Protein AF-B0MWU2-F1 (afdb_monomer)

Mean predicted aligned error: 13.4 Å

Nearest PDB structures (foldseek):
  7tqd-assembly1_B  TM=1.906E-01  e=7.771E-01  Enterobacter cloacae
  7to3-assembly1_A  TM=1.870E-01  e=7.321E-01  Enterobacter cloacae
  4h25-assembly2_E  TM=2.289E-01  e=5.245E+00  Homo sapiens
  8vdu-assembly1_K  TM=1.796E-01  e=4.941E+00  Homo sapiens

Sequence (135 aa):
MYDEYIDYPSIEWDKGLQATSKSECPAPSDQIPYFRIGAAIYRQVAGILQDMLGDRNCLSNVKIDWEDEDGNSYTFTDSSVWVYRKRVRFPEGSMEVVDDLGSGWWEFHSYTPEGDEKINDFQFSKLKEYICLTE

Secondary structure (DSSP, 8-state):
--------------S---------PPP--S----B---HHHHHHHHHHHHHHHTT-SEEEEEEEEEE-TTS-EEEEEEEEEEEEEEEEEETTEEEEEEEEEEESSEEEEEE-TT--EE-B---HHHHTTT-----

Organism: NCBI:txid445970

pLDDT: mean 78.02, std 18.19, range [38.34, 94.75]

Foldseek 3Di:
DDDDDDDDPDDDPDDDDPPDDPPPPPDPPDDQPEAEDDPVNLLVVLVVVCVVQPVHFKDAFDWDWDADPQQKIKIKTAGMKGFDWDWDADPVGIAIFTPDIDGDDMDMWIAHNVRHTGHYDDDPRCSRVNNGTDD

Solvent-accessible surface area (backbone atoms only — not comparable to full-atom values): 8598 Å² total; per-residue (Å²): 142,81,82,89,78,80,84,73,80,82,77,79,90,81,74,77,88,71,82,70,72,81,76,71,71,76,72,95,70,69,79,73,74,64,44,78,71,50,72,67,58,41,40,52,54,22,50,53,50,47,68,74,35,66,92,51,51,64,49,67,67,46,72,49,76,53,70,48,97,85,46,35,35,38,39,41,38,30,57,33,42,38,48,44,71,42,79,48,77,53,100,92,46,72,48,62,28,68,73,46,70,48,67,82,48,71,49,79,47,36,25,42,71,89,65,51,78,40,58,62,68,79,55,76,84,57,35,58,81,45,47,71,62,70,130

Radius of gyration: 25.17 Å; Cα contacts (8 Å, |Δi|>4): 183; chains: 1; bounding box: 55×45×82 Å

Structure (mmCIF, N/CA/C/O backbone):
data_AF-B0MWU2-F1
#
_entry.id   AF-B0MWU2-F1
#
loop_
_atom_site.group_PDB
_atom_site.id
_atom_site.type_symbol
_atom_site.label_atom_id
_atom_site.label_alt_id
_atom_site.label_comp_id
_atom_site.label_asym_id
_atom_site.label_entity_id
_atom_site.label_seq_id
_atom_site.pdbx_PDB_ins_code
_atom_site.Cartn_x
_atom_site.Cartn_y
_atom_site.Cartn_z
_atom_site.occupancy
_atom_site.B_iso_or_equiv
_atom_site.auth_seq_id
_atom_site.auth_comp_id
_atom_site.auth_asym_id
_atom_site.auth_atom_id
_atom_site.pdbx_PDB_model_num
ATOM 1 N N . MET A 1 1 ? -37.008 25.820 -32.720 1.00 43.50 1 MET A N 1
ATOM 2 C CA . MET A 1 1 ? -35.763 25.601 -33.478 1.00 43.50 1 MET A CA 1
ATOM 3 C C . MET A 1 1 ? -35.359 24.183 -33.150 1.00 43.50 1 MET A C 1
ATOM 5 O O . MET A 1 1 ? -34.998 23.945 -32.009 1.00 43.50 1 MET A O 1
ATOM 9 N N . TYR A 1 2 ? -35.664 23.256 -34.055 1.00 41.97 2 TYR A N 1
ATOM 10 C CA . TYR A 1 2 ? -35.548 21.815 -33.836 1.00 41.97 2 TYR A CA 1
ATOM 11 C C . TYR A 1 2 ? -34.313 21.271 -34.551 1.00 41.97 2 TYR A C 1
ATOM 13 O O . TYR A 1 2 ? -33.913 21.811 -35.580 1.00 41.97 2 TYR A O 1
ATOM 21 N N . ASP A 1 3 ? -33.766 20.240 -33.920 1.00 43.53 3 ASP A N 1
ATOM 22 C CA . ASP A 1 3 ? -32.546 19.471 -34.140 1.00 43.53 3 ASP A CA 1
ATOM 23 C C . ASP A 1 3 ? -31.975 19.395 -35.561 1.00 43.53 3 ASP A C 1
ATOM 25 O O . ASP A 1 3 ? -32.633 19.000 -36.524 1.00 43.53 3 ASP A O 1
ATOM 29 N N . GLU A 1 4 ? -30.678 19.685 -35.640 1.00 51.31 4 GLU A N 1
ATOM 30 C CA . GLU A 1 4 ? -29.801 19.389 -36.767 1.00 51.31 4 GLU A CA 1
ATOM 31 C C . GLU A 1 4 ? -29.455 17.888 -36.732 1.00 51.31 4 GLU A C 1
ATOM 33 O O . GLU A 1 4 ? -28.539 17.446 -36.041 1.00 51.31 4 GLU A O 1
ATOM 38 N N . TYR A 1 5 ? -30.250 17.080 -37.438 1.00 49.25 5 TYR A N 1
ATOM 39 C CA . TYR A 1 5 ? -29.944 15.674 -37.706 1.00 49.25 5 TYR A CA 1
ATOM 40 C C . TYR A 1 5 ? -28.754 15.596 -38.671 1.00 49.25 5 TYR A C 1
ATOM 42 O O . TYR A 1 5 ? -28.886 15.905 -39.855 1.00 49.25 5 TYR A O 1
ATOM 50 N N . ILE A 1 6 ? -27.594 15.169 -38.170 1.00 51.19 6 ILE A N 1
ATOM 51 C CA . ILE A 1 6 ? -26.471 14.765 -39.019 1.00 51.19 6 ILE A CA 1
ATOM 52 C C . ILE A 1 6 ? -26.832 13.427 -39.674 1.00 51.19 6 ILE A C 1
ATOM 54 O O . ILE A 1 6 ? -27.020 12.412 -39.002 1.00 51.19 6 ILE A O 1
ATOM 58 N N . ASP A 1 7 ? -26.950 13.462 -40.998 1.00 50.03 7 ASP A N 1
ATOM 59 C CA . ASP A 1 7 ? -27.206 12.327 -41.881 1.00 50.03 7 ASP A CA 1
ATOM 60 C C . ASP A 1 7 ? -25.967 11.415 -41.910 1.00 50.03 7 ASP A C 1
ATOM 62 O O . ASP A 1 7 ? -24.934 11.750 -42.497 1.00 50.03 7 ASP A O 1
ATOM 66 N N . TYR A 1 8 ? -26.024 10.286 -41.202 1.00 52.84 8 TYR A N 1
ATOM 67 C CA . TYR A 1 8 ? -24.961 9.285 -41.254 1.00 52.84 8 TYR A CA 1
ATOM 68 C C . TYR A 1 8 ? -25.097 8.474 -42.551 1.00 52.84 8 TYR A C 1
ATOM 70 O O . TYR A 1 8 ? -26.138 7.845 -42.764 1.00 52.84 8 TYR A O 1
ATOM 78 N N . PRO A 1 9 ? -24.057 8.402 -43.402 1.00 47.34 9 PRO A N 1
ATOM 79 C CA . PRO A 1 9 ? -24.112 7.569 -44.593 1.00 47.34 9 PRO A CA 1
ATOM 80 C C . PRO A 1 9 ? -24.250 6.098 -44.186 1.00 47.34 9 PRO A C 1
ATOM 82 O O . PRO A 1 9 ? -23.430 5.549 -43.449 1.00 47.34 9 PRO A O 1
ATOM 85 N N . SER A 1 10 ? -25.318 5.467 -44.672 1.00 53.91 10 SER A N 1
ATOM 86 C CA . SER A 1 10 ? -25.604 4.049 -44.466 1.00 53.91 10 SER A CA 1
ATOM 87 C C . SER A 1 10 ? -24.492 3.204 -45.091 1.00 53.91 10 SER A C 1
ATOM 89 O O . SER A 1 10 ? -24.333 3.181 -46.309 1.00 53.91 10 SER A O 1
ATOM 91 N N . ILE A 1 11 ? -23.702 2.525 -44.260 1.00 56.00 11 ILE A N 1
ATOM 92 C CA . ILE A 1 11 ? -22.670 1.593 -44.723 1.00 56.00 11 ILE A CA 1
ATOM 93 C C . ILE A 1 11 ? -23.371 0.331 -45.249 1.00 56.00 11 ILE A C 1
ATOM 95 O O . ILE A 1 11 ? -24.048 -0.371 -44.499 1.00 56.00 11 ILE A O 1
ATOM 99 N N . GLU A 1 12 ? -23.222 0.060 -46.547 1.00 49.44 12 GLU A N 1
ATOM 100 C CA . GLU A 1 12 ? -23.625 -1.199 -47.184 1.00 49.44 12 GLU A CA 1
ATOM 101 C C . GLU A 1 12 ? -22.772 -2.354 -46.632 1.00 49.44 12 GLU A C 1
ATOM 103 O O . GLU A 1 12 ? -21.573 -2.435 -46.897 1.00 49.44 12 GLU A O 1
ATOM 108 N N . TRP A 1 13 ? -23.384 -3.269 -45.880 1.00 53.34 13 TRP A N 1
ATOM 109 C CA . TRP A 1 13 ? -22.710 -4.401 -45.224 1.00 53.34 13 TRP A CA 1
ATOM 110 C C . TRP A 1 13 ? -22.407 -5.603 -46.137 1.00 53.34 13 TRP A C 1
ATOM 112 O O . TRP A 1 13 ? -22.146 -6.693 -45.637 1.00 53.34 13 TRP A O 1
ATOM 122 N N . ASP A 1 14 ? -22.404 -5.440 -47.462 1.00 51.31 14 ASP A N 1
ATOM 123 C CA . ASP A 1 14 ? -22.357 -6.583 -48.387 1.00 51.31 14 ASP A CA 1
ATOM 124 C C . ASP A 1 14 ? -21.286 -6.456 -49.478 1.00 51.31 14 ASP A C 1
ATOM 126 O O . ASP A 1 14 ? -21.549 -6.478 -50.681 1.00 51.31 14 ASP A O 1
ATOM 130 N N . LYS A 1 15 ? -20.021 -6.327 -49.058 1.00 51.16 15 LYS A N 1
ATOM 131 C CA . LYS A 1 15 ? -18.871 -6.510 -49.956 1.00 51.16 15 LYS A CA 1
ATOM 132 C C . LYS A 1 15 ? -17.851 -7.466 -49.352 1.00 51.16 15 LYS A C 1
ATOM 134 O O . LYS A 1 15 ? -16.927 -7.064 -48.660 1.00 51.16 15 LYS A O 1
ATOM 139 N N . GLY A 1 16 ? -18.049 -8.745 -49.674 1.00 42.47 16 GLY A N 1
ATOM 140 C CA . GLY A 1 16 ? -17.002 -9.739 -49.906 1.00 42.47 16 GLY A CA 1
ATOM 141 C C . GLY A 1 16 ? -15.925 -9.862 -48.832 1.00 42.47 16 GLY A C 1
ATOM 142 O O . GLY A 1 16 ? -14.836 -9.315 -48.982 1.00 42.47 16 GLY A O 1
ATOM 143 N N . LEU A 1 17 ? -16.183 -10.703 -47.828 1.00 44.59 17 LEU A N 1
ATOM 144 C CA . LEU A 1 17 ? -15.136 -11.359 -47.043 1.00 44.59 17 LEU A CA 1
ATOM 145 C C . LEU A 1 17 ? -14.256 -12.192 -47.990 1.00 44.59 17 LEU A C 1
ATOM 147 O O . LEU A 1 17 ? -14.493 -13.379 -48.211 1.00 44.59 17 LEU A O 1
ATOM 151 N N . GLN A 1 18 ? -13.230 -11.574 -48.576 1.00 48.47 18 GLN A N 1
ATOM 152 C CA . GLN A 1 18 ? -12.070 -12.340 -49.000 1.00 48.47 18 GLN A CA 1
ATOM 153 C C . GLN A 1 18 ? -11.406 -12.839 -47.726 1.00 48.47 18 GLN A C 1
ATOM 155 O O . GLN A 1 18 ? -11.014 -12.045 -46.873 1.00 48.47 18 GLN A O 1
ATOM 160 N N . ALA A 1 19 ? -11.353 -14.163 -47.587 1.00 46.28 19 ALA A N 1
ATOM 161 C CA . ALA A 1 19 ? -10.650 -14.845 -46.518 1.00 46.28 19 ALA A CA 1
ATOM 162 C C . ALA A 1 19 ? -9.167 -14.460 -46.579 1.00 46.28 19 ALA A C 1
ATOM 164 O O . ALA A 1 19 ? -8.364 -15.105 -47.253 1.00 46.28 19 ALA A O 1
ATOM 165 N N . THR A 1 20 ? -8.811 -13.377 -45.895 1.00 42.88 20 THR A N 1
ATOM 166 C CA . THR A 1 20 ? -7.432 -13.100 -45.544 1.00 42.88 20 THR A CA 1
ATOM 167 C C . THR A 1 20 ? -7.019 -14.198 -44.575 1.00 42.88 20 THR A C 1
ATOM 169 O O . THR A 1 20 ? -7.727 -14.529 -43.622 1.00 42.88 20 THR A O 1
ATOM 172 N N . SER A 1 21 ? -5.927 -14.860 -44.945 1.00 46.38 21 SER A N 1
ATOM 173 C CA . SER A 1 21 ? -5.261 -15.941 -44.227 1.00 46.38 21 SER A CA 1
ATOM 174 C C . SER A 1 21 ? -5.455 -15.839 -42.720 1.00 46.38 21 SER A C 1
ATOM 176 O O . SER A 1 21 ? -5.149 -14.790 -42.154 1.00 46.38 21 SER A O 1
ATOM 178 N N . LYS A 1 22 ? -5.926 -16.936 -42.100 1.00 48.41 22 LYS A N 1
ATOM 179 C CA . LYS A 1 22 ? -5.865 -17.182 -40.651 1.00 48.41 22 LYS A CA 1
ATOM 180 C C . LYS A 1 22 ? -4.635 -16.473 -40.086 1.00 48.41 22 LYS A C 1
ATOM 182 O O . LYS A 1 22 ? -3.520 -16.933 -40.311 1.00 48.41 22 LYS A O 1
ATOM 187 N N . SER A 1 23 ? -4.834 -15.361 -39.382 1.00 49.56 23 SER A N 1
ATOM 188 C CA . SER A 1 23 ? -3.816 -14.887 -38.464 1.00 49.56 23 SER A CA 1
ATOM 189 C C . SER A 1 23 ? -3.744 -15.970 -37.402 1.00 49.56 23 SER A C 1
ATOM 191 O O . SER A 1 23 ? -4.654 -16.099 -36.579 1.00 49.56 23 SER A O 1
ATOM 193 N N . GLU A 1 24 ? -2.736 -16.829 -37.497 1.00 45.25 24 GLU A N 1
ATOM 194 C CA . GLU A 1 24 ? -2.321 -17.648 -36.373 1.00 45.25 24 GLU A CA 1
ATOM 195 C C . GLU A 1 24 ? -2.213 -16.700 -35.180 1.00 45.25 24 GLU A C 1
ATOM 197 O O . GLU A 1 24 ? -1.405 -15.770 -35.183 1.00 45.25 24 GLU A O 1
ATOM 202 N N . CYS A 1 25 ? -3.102 -16.875 -34.196 1.00 40.47 25 CYS A N 1
ATOM 203 C CA . CYS A 1 25 ? -2.842 -16.355 -32.867 1.00 40.47 25 CYS A CA 1
ATOM 204 C C . CYS A 1 25 ? -1.416 -16.805 -32.544 1.00 40.47 25 CYS A C 1
ATOM 206 O O . CYS A 1 25 ? -1.155 -18.008 -32.685 1.00 40.47 25 CYS A O 1
ATOM 208 N N . PRO A 1 26 ? -0.492 -15.897 -32.185 1.00 51.28 26 PRO A N 1
ATOM 209 C CA . PRO A 1 26 ? 0.810 -16.348 -31.738 1.00 51.28 26 PRO A CA 1
ATOM 210 C C . PRO A 1 26 ? 0.555 -17.387 -30.645 1.00 51.28 26 PRO A C 1
ATOM 212 O O . PRO A 1 26 ? 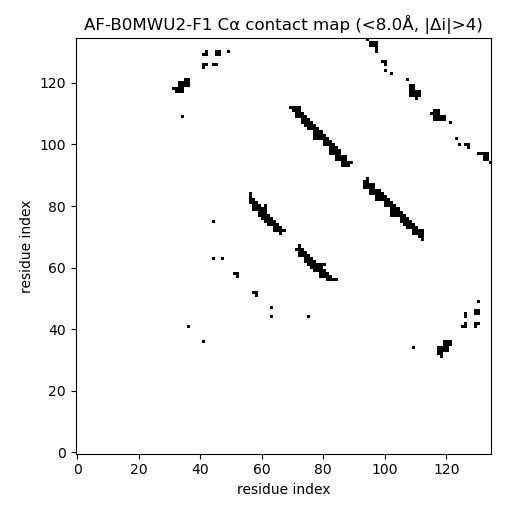-0.297 -17.185 -29.772 1.00 51.28 26 PRO A O 1
ATOM 215 N N . ALA A 1 27 ? 1.206 -18.546 -30.765 1.00 50.09 27 ALA A N 1
ATOM 216 C CA . ALA A 1 27 ? 1.202 -19.547 -29.709 1.00 50.09 27 ALA A CA 1
ATOM 217 C C . ALA A 1 27 ? 1.485 -18.839 -28.369 1.00 50.09 27 ALA A C 1
ATOM 219 O O . ALA A 1 27 ? 2.195 -17.832 -28.386 1.00 50.09 27 ALA A O 1
ATOM 220 N N . PRO A 1 28 ? 0.961 -19.314 -27.223 1.00 48.16 28 PRO A N 1
ATOM 221 C CA . PRO A 1 28 ? 1.309 -18.754 -25.921 1.00 48.16 28 PRO A CA 1
ATOM 222 C C . PRO A 1 28 ? 2.778 -19.087 -25.619 1.00 48.16 28 PRO A C 1
ATOM 224 O O . PRO A 1 28 ? 3.072 -19.971 -24.818 1.00 48.16 28 PRO A O 1
ATOM 227 N N . SER A 1 29 ? 3.707 -18.451 -26.329 1.00 51.94 29 SER A N 1
ATOM 228 C CA . SER A 1 29 ? 5.103 -18.420 -25.960 1.00 51.94 29 SER A CA 1
ATOM 229 C C . SER A 1 29 ? 5.254 -17.292 -24.959 1.00 51.94 29 SER A C 1
ATOM 231 O O . SER A 1 29 ? 4.823 -16.161 -25.175 1.00 51.94 29 SER A O 1
ATOM 233 N N . ASP A 1 30 ? 5.856 -17.693 -23.852 1.00 48.75 30 ASP A N 1
ATOM 234 C CA . ASP A 1 30 ? 6.493 -16.845 -22.871 1.00 48.75 30 ASP A CA 1
ATOM 235 C C . ASP A 1 30 ? 5.523 -16.129 -21.937 1.00 48.75 30 ASP A C 1
ATOM 237 O O . ASP A 1 30 ? 4.889 -15.123 -22.241 1.00 48.75 30 ASP A O 1
ATOM 241 N N . GLN A 1 31 ? 5.426 -16.728 -20.746 1.00 50.69 31 GLN A N 1
ATOM 242 C CA . GLN A 1 31 ? 5.035 -16.082 -19.501 1.00 50.69 31 GLN A CA 1
ATOM 243 C C . GLN A 1 31 ? 5.336 -14.584 -19.592 1.00 50.69 31 GLN A C 1
ATOM 245 O O . GLN A 1 31 ? 6.503 -14.200 -19.667 1.00 50.69 31 GLN A O 1
ATOM 250 N N . ILE A 1 32 ? 4.296 -13.743 -19.594 1.00 53.72 32 ILE A N 1
ATOM 251 C CA . ILE A 1 32 ? 4.480 -12.313 -19.339 1.00 53.72 32 ILE A CA 1
ATOM 252 C C . ILE A 1 32 ? 5.368 -12.250 -18.090 1.00 53.72 32 ILE A C 1
ATOM 254 O O . ILE A 1 32 ? 4.993 -12.891 -17.102 1.00 53.72 32 ILE A O 1
ATOM 258 N N . PRO A 1 33 ? 6.548 -11.598 -18.126 1.00 58.56 33 PRO A N 1
ATOM 259 C CA . PRO A 1 33 ? 7.432 -11.543 -16.973 1.00 58.56 33 PRO A CA 1
ATOM 260 C C . PRO A 1 33 ? 6.679 -10.824 -15.860 1.00 58.56 33 PRO A C 1
ATOM 262 O O . PRO A 1 33 ? 6.542 -9.603 -15.860 1.00 58.56 33 PRO A O 1
ATOM 265 N N . TYR A 1 34 ? 6.099 -11.629 -14.980 1.00 73.00 34 TYR A N 1
ATOM 266 C CA . TYR A 1 34 ? 5.185 -11.210 -13.942 1.00 73.00 34 TYR A CA 1
ATOM 267 C C . TYR A 1 34 ? 5.986 -11.073 -12.666 1.00 73.00 34 TYR A C 1
ATOM 269 O O . TYR A 1 34 ? 6.535 -12.054 -12.155 1.00 73.00 34 TYR A O 1
ATOM 277 N N . PHE A 1 35 ? 6.094 -9.847 -12.178 1.00 83.12 35 PHE A N 1
ATOM 278 C CA . PHE A 1 35 ? 6.848 -9.568 -10.978 1.00 83.12 35 PHE A CA 1
ATOM 279 C C . PHE A 1 35 ? 6.018 -9.965 -9.758 1.00 83.12 35 PHE A C 1
ATOM 281 O O . PHE A 1 35 ? 4.967 -9.387 -9.476 1.00 83.12 35 PHE A O 1
ATOM 288 N N . ARG A 1 36 ? 6.479 -10.980 -9.028 1.00 86.81 36 ARG A N 1
ATOM 289 C CA . ARG A 1 36 ? 5.797 -11.425 -7.816 1.00 86.81 36 ARG A CA 1
ATOM 290 C C . ARG A 1 36 ? 6.231 -10.573 -6.630 1.00 86.81 36 ARG A C 1
ATOM 292 O O . ARG A 1 36 ? 7.372 -10.649 -6.182 1.00 86.81 36 ARG A O 1
ATOM 299 N N . ILE A 1 37 ? 5.292 -9.827 -6.078 1.00 89.25 37 ILE A N 1
ATOM 300 C CA . ILE A 1 37 ? 5.435 -9.026 -4.875 1.00 89.25 37 ILE A CA 1
ATOM 301 C C . ILE A 1 37 ? 5.485 -9.948 -3.658 1.00 89.25 37 ILE A C 1
ATOM 303 O O . ILE A 1 37 ? 4.508 -10.580 -3.244 1.00 89.25 37 ILE A O 1
ATOM 307 N N . GLY A 1 38 ? 6.673 -10.023 -3.065 1.00 88.31 38 GLY A N 1
ATOM 308 C CA . GLY A 1 38 ? 6.905 -10.731 -1.815 1.00 88.31 38 GLY A CA 1
ATOM 309 C C . GLY A 1 38 ? 6.434 -9.950 -0.586 1.00 88.31 38 GLY A C 1
ATOM 310 O O . GLY A 1 38 ? 6.191 -8.746 -0.622 1.00 88.31 38 GLY A O 1
ATOM 311 N N . ALA A 1 39 ? 6.387 -10.637 0.558 1.00 90.00 39 ALA A N 1
ATOM 312 C CA . ALA A 1 39 ? 6.017 -10.045 1.846 1.00 90.00 39 ALA A CA 1
ATOM 313 C C . ALA A 1 39 ? 6.910 -8.862 2.272 1.00 90.00 39 ALA A C 1
ATOM 315 O O . ALA A 1 39 ? 6.465 -8.018 3.041 1.00 90.00 39 ALA A O 1
ATOM 316 N N . ALA A 1 40 ? 8.161 -8.799 1.803 1.00 89.62 40 ALA A N 1
ATOM 317 C CA . ALA A 1 40 ? 9.080 -7.703 2.112 1.00 89.62 40 ALA A CA 1
ATOM 318 C C . ALA A 1 40 ? 8.542 -6.351 1.619 1.00 89.62 40 ALA A C 1
ATOM 320 O O . ALA A 1 40 ? 8.486 -5.397 2.389 1.00 89.62 40 ALA A O 1
ATOM 321 N N . ILE A 1 41 ? 8.037 -6.311 0.384 1.00 90.31 41 ILE A N 1
ATOM 322 C CA . ILE A 1 41 ? 7.453 -5.107 -0.213 1.00 90.31 41 ILE A CA 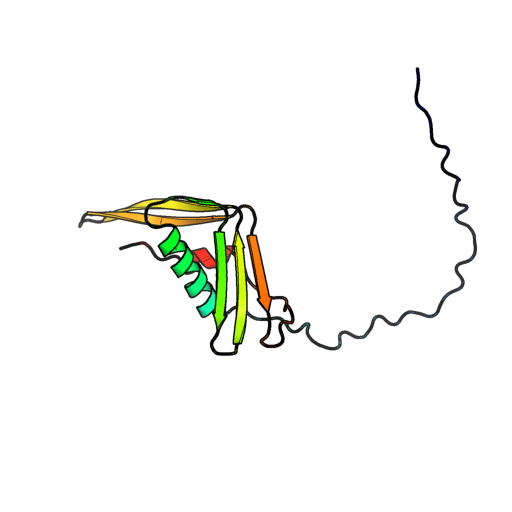1
ATOM 323 C C . ILE A 1 41 ? 6.199 -4.676 0.551 1.00 90.31 41 ILE A C 1
ATOM 325 O O . ILE A 1 41 ? 6.058 -3.507 0.901 1.00 90.31 41 ILE A O 1
ATOM 329 N N . TYR A 1 42 ? 5.310 -5.618 0.876 1.00 92.00 42 TYR A N 1
ATOM 330 C CA . TYR A 1 42 ? 4.117 -5.292 1.656 1.00 92.00 42 TYR A CA 1
ATOM 331 C C . TYR A 1 42 ? 4.455 -4.727 3.038 1.00 92.00 42 TYR A C 1
ATOM 333 O O . TYR A 1 42 ? 3.804 -3.781 3.471 1.00 92.00 42 TYR A O 1
ATOM 341 N N . ARG A 1 43 ? 5.479 -5.262 3.717 1.00 91.69 43 ARG A N 1
ATOM 342 C CA . ARG A 1 43 ? 5.954 -4.716 4.999 1.00 91.69 43 ARG A CA 1
ATOM 343 C C . ARG A 1 43 ? 6.517 -3.310 4.851 1.00 91.69 43 ARG A C 1
ATOM 345 O O . ARG A 1 43 ? 6.244 -2.480 5.707 1.00 91.69 43 ARG A O 1
ATOM 352 N N . GLN A 1 44 ? 7.257 -3.043 3.777 1.00 91.19 44 GLN A N 1
ATOM 353 C CA . GLN A 1 44 ? 7.811 -1.718 3.515 1.00 91.19 44 GLN A CA 1
ATOM 354 C C . GLN A 1 44 ? 6.697 -0.684 3.325 1.00 91.19 44 GLN A C 1
ATOM 356 O O . GLN A 1 44 ? 6.675 0.337 4.008 1.00 91.19 44 GLN A O 1
ATOM 361 N N . VAL A 1 45 ? 5.727 -0.981 2.454 1.00 91.56 45 VAL A N 1
ATOM 362 C CA . VAL A 1 45 ? 4.572 -0.104 2.218 1.00 91.56 45 VAL A CA 1
ATOM 363 C C . VAL A 1 45 ? 3.752 0.066 3.497 1.00 91.56 45 VAL A C 1
ATOM 365 O O . VAL A 1 45 ? 3.398 1.187 3.849 1.00 91.56 45 VAL A O 1
ATOM 368 N N . ALA A 1 46 ? 3.483 -1.020 4.227 1.00 91.12 46 ALA A N 1
ATOM 369 C CA . ALA A 1 46 ? 2.732 -0.971 5.478 1.00 91.12 46 ALA A CA 1
ATOM 370 C C . ALA A 1 46 ? 3.434 -0.128 6.553 1.00 91.12 46 ALA A C 1
ATOM 372 O O . ALA A 1 46 ? 2.773 0.687 7.187 1.00 91.12 46 ALA A O 1
ATOM 373 N N . GLY A 1 47 ? 4.750 -0.275 6.725 1.00 90.06 47 GLY A N 1
ATOM 374 C CA . GLY A 1 47 ? 5.527 0.513 7.685 1.00 90.06 47 GLY A CA 1
ATOM 375 C C . GLY A 1 47 ? 5.511 2.002 7.350 1.00 90.06 47 GLY A C 1
ATOM 376 O O . GLY A 1 47 ? 5.200 2.825 8.203 1.00 90.06 47 GLY A O 1
ATOM 377 N N . ILE A 1 48 ? 5.722 2.356 6.079 1.00 91.25 48 ILE A N 1
ATOM 378 C CA . ILE A 1 48 ? 5.665 3.758 5.643 1.00 91.25 48 ILE A CA 1
ATOM 379 C C . ILE A 1 48 ? 4.256 4.333 5.837 1.00 91.25 48 ILE A C 1
ATOM 381 O O . ILE A 1 48 ? 4.105 5.455 6.320 1.00 91.25 48 ILE A O 1
ATOM 385 N N . LEU A 1 49 ? 3.212 3.569 5.501 1.00 89.81 49 LEU A N 1
ATOM 386 C CA . LEU A 1 49 ? 1.831 3.987 5.737 1.00 89.81 49 LEU A CA 1
ATOM 387 C C . LEU A 1 49 ? 1.554 4.201 7.225 1.00 89.81 49 LEU A C 1
ATOM 389 O O . LEU A 1 49 ? 0.911 5.187 7.574 1.00 89.81 49 LEU A O 1
ATOM 393 N N . GLN A 1 50 ? 2.038 3.320 8.099 1.00 88.25 50 GLN A N 1
ATOM 394 C CA . GLN A 1 50 ? 1.900 3.467 9.547 1.00 88.25 50 GLN A CA 1
ATOM 395 C C . GLN A 1 50 ? 2.587 4.719 10.073 1.00 88.25 50 GLN A C 1
ATOM 397 O O . GLN A 1 50 ? 1.965 5.475 10.818 1.00 88.25 50 GLN A O 1
ATOM 402 N N . ASP A 1 51 ? 3.822 4.966 9.646 1.00 89.00 51 ASP A N 1
ATOM 403 C CA . ASP A 1 51 ? 4.587 6.144 10.049 1.00 89.00 51 ASP A CA 1
ATOM 404 C C . ASP A 1 51 ? 3.897 7.434 9.590 1.00 89.00 51 ASP A C 1
ATOM 406 O O . ASP A 1 51 ? 3.805 8.407 10.341 1.00 89.00 51 ASP A O 1
ATOM 410 N N . MET A 1 52 ? 3.351 7.441 8.369 1.00 89.88 52 MET A N 1
ATOM 411 C CA . MET A 1 52 ? 2.570 8.566 7.852 1.00 89.88 52 MET A CA 1
ATOM 412 C C . MET A 1 52 ? 1.235 8.740 8.590 1.00 89.88 52 MET A C 1
ATOM 414 O O . MET A 1 52 ? 0.799 9.874 8.816 1.00 89.88 52 MET A O 1
ATOM 418 N N . LEU A 1 53 ? 0.569 7.636 8.941 1.00 88.38 53 LEU A N 1
ATOM 419 C CA . LEU A 1 53 ? -0.707 7.637 9.650 1.00 88.38 53 LEU A CA 1
ATOM 420 C C . LEU A 1 53 ? -0.546 8.158 11.079 1.00 88.38 53 LEU A C 1
ATOM 422 O O . LEU A 1 53 ? -1.312 9.033 11.480 1.00 88.38 53 LEU A O 1
ATOM 426 N N . GLY A 1 54 ? 0.414 7.644 11.850 1.00 85.06 54 GLY A N 1
ATOM 427 C CA . GLY A 1 54 ? 0.519 7.912 13.287 1.00 85.06 54 GLY A CA 1
ATOM 428 C C . GLY A 1 54 ? -0.828 7.689 13.987 1.00 85.06 54 GLY A C 1
ATOM 429 O O . GLY A 1 54 ? -1.416 6.612 13.880 1.00 85.06 54 GLY A O 1
ATOM 430 N N . ASP A 1 55 ? -1.364 8.741 14.614 1.00 82.19 55 ASP A N 1
ATOM 431 C CA . ASP A 1 55 ? -2.680 8.742 15.283 1.00 82.19 55 ASP A CA 1
ATOM 432 C C . ASP A 1 55 ? -3.857 9.120 14.362 1.00 82.19 55 ASP A C 1
ATOM 434 O O . ASP A 1 55 ? -5.011 9.203 14.788 1.00 82.19 55 ASP A O 1
ATOM 438 N N . ARG A 1 56 ? -3.596 9.399 13.082 1.00 87.19 56 ARG A N 1
ATOM 439 C CA . ARG A 1 56 ? -4.630 9.78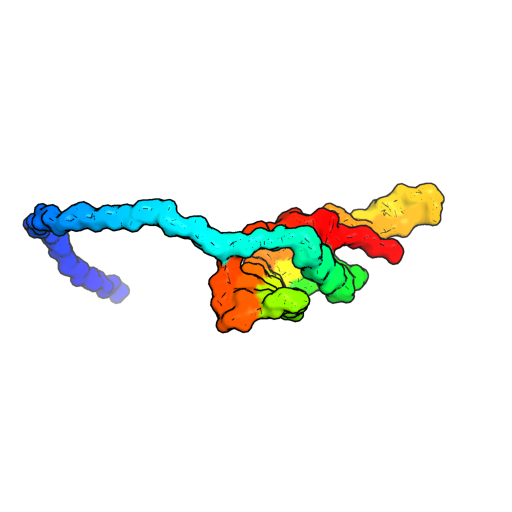2 12.115 1.00 87.19 56 ARG A CA 1
ATOM 440 C C . ARG A 1 56 ? -5.409 8.556 11.651 1.00 87.19 56 ARG A C 1
ATOM 442 O O . ARG A 1 56 ? -4.940 7.417 11.698 1.00 87.19 56 ARG A O 1
ATOM 449 N N . ASN A 1 57 ? -6.608 8.826 11.144 1.00 87.06 57 ASN A N 1
ATOM 450 C CA . ASN A 1 57 ? -7.491 7.811 10.568 1.00 87.06 57 ASN A CA 1
ATOM 451 C C . ASN A 1 57 ? -7.554 7.874 9.038 1.00 87.06 57 ASN A C 1
ATOM 453 O O . ASN A 1 57 ? -8.173 7.011 8.423 1.00 87.06 57 ASN A O 1
ATOM 457 N N . CYS A 1 58 ? -6.944 8.882 8.413 1.00 88.69 58 CYS A N 1
ATOM 458 C CA . CYS A 1 58 ? -6.885 8.983 6.963 1.00 88.69 58 CYS A CA 1
ATOM 459 C C . CYS A 1 58 ? -5.642 9.727 6.471 1.00 88.69 58 CYS A C 1
ATOM 461 O O . CYS A 1 58 ? -5.103 10.607 7.149 1.00 88.69 58 CYS A O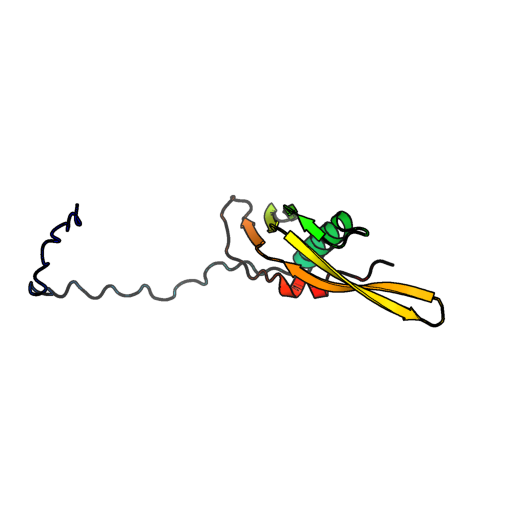 1
ATOM 463 N N . LEU A 1 59 ? -5.229 9.369 5.260 1.00 88.94 59 LEU A N 1
ATOM 464 C CA . LEU A 1 59 ? -4.219 10.038 4.457 1.00 88.94 59 LEU A CA 1
ATOM 465 C C . LEU A 1 59 ? -4.809 10.342 3.083 1.00 88.94 59 LEU A C 1
ATOM 467 O O . LEU A 1 59 ? -5.648 9.600 2.578 1.00 88.94 59 LEU A O 1
ATO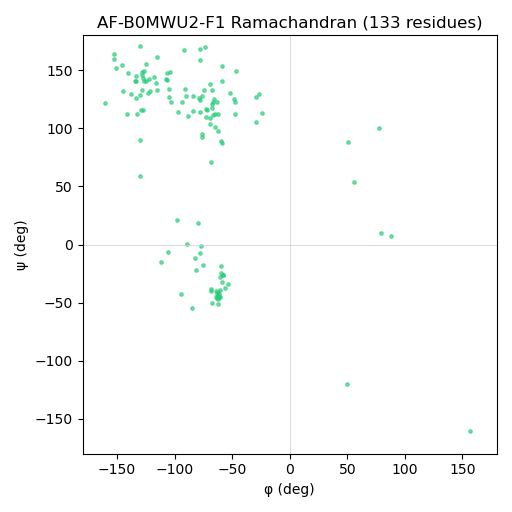M 471 N N . SER A 1 60 ? -4.350 11.426 2.474 1.00 90.62 60 SER A N 1
ATOM 472 C CA . SER A 1 60 ? -4.733 11.830 1.121 1.00 90.62 60 SER A CA 1
ATOM 473 C C . SER A 1 60 ? -3.481 12.066 0.293 1.00 90.62 60 SER A C 1
ATOM 475 O O . SER A 1 60 ? -2.535 12.657 0.817 1.00 90.62 60 SER A O 1
ATOM 477 N N . ASN A 1 61 ? -3.514 11.702 -0.989 1.00 89.88 61 ASN A N 1
ATOM 478 C CA . ASN A 1 61 ? -2.403 11.864 -1.933 1.00 89.88 61 ASN A CA 1
ATOM 479 C C . ASN A 1 61 ? -1.114 11.198 -1.433 1.00 89.88 61 ASN A C 1
ATOM 481 O O . ASN A 1 61 ? -0.066 11.835 -1.317 1.00 89.88 61 ASN A O 1
ATOM 485 N N . VAL A 1 62 ? -1.211 9.916 -1.092 1.00 91.50 62 VAL A N 1
ATOM 486 C CA . VAL A 1 62 ? -0.056 9.122 -0.689 1.00 91.50 62 VAL A CA 1
ATOM 487 C C . VAL A 1 62 ? 0.736 8.773 -1.938 1.00 91.50 62 VAL A C 1
ATOM 489 O O . VAL A 1 62 ? 0.194 8.234 -2.901 1.00 91.50 62 VAL A O 1
ATOM 492 N N . LYS A 1 63 ? 2.032 9.063 -1.907 1.00 94.12 63 LYS A N 1
ATOM 493 C CA . LYS A 1 63 ? 2.983 8.579 -2.897 1.00 94.12 63 LYS A CA 1
ATOM 494 C C . LYS A 1 63 ? 4.207 8.057 -2.169 1.00 94.12 63 LYS A C 1
ATOM 496 O O . LYS A 1 63 ? 4.782 8.765 -1.343 1.00 94.12 63 LYS A O 1
ATOM 501 N N . ILE A 1 64 ? 4.566 6.816 -2.456 1.00 92.75 64 ILE A N 1
ATOM 502 C CA . ILE A 1 64 ? 5.700 6.127 -1.859 1.00 92.75 64 ILE A CA 1
ATOM 503 C C . ILE A 1 64 ? 6.546 5.599 -3.008 1.00 92.75 64 ILE A C 1
ATOM 505 O O . ILE A 1 64 ? 6.089 4.755 -3.774 1.00 92.75 64 ILE A O 1
ATOM 509 N N . ASP A 1 65 ? 7.767 6.106 -3.112 1.00 93.31 65 ASP A N 1
ATOM 510 C CA . ASP A 1 65 ? 8.759 5.674 -4.090 1.00 93.31 65 ASP A CA 1
ATOM 511 C C . ASP A 1 65 ? 9.941 5.055 -3.332 1.00 93.31 65 ASP A C 1
ATOM 513 O O . ASP A 1 65 ? 10.412 5.632 -2.347 1.00 93.31 65 ASP A O 1
ATOM 517 N N . TRP A 1 66 ? 10.415 3.887 -3.761 1.00 91.62 66 TRP A N 1
ATOM 518 C CA . TRP A 1 66 ? 11.625 3.267 -3.213 1.00 91.62 66 TRP A CA 1
ATOM 519 C C . TRP A 1 66 ? 12.309 2.362 -4.239 1.00 91.62 66 TRP A C 1
ATOM 521 O O . TRP A 1 66 ? 11.717 1.974 -5.245 1.00 91.62 66 TRP A O 1
ATOM 531 N N . GLU A 1 67 ? 13.563 2.025 -3.959 1.00 90.88 67 GLU A N 1
ATOM 532 C CA . GLU A 1 67 ? 14.386 1.108 -4.744 1.00 90.88 67 GLU A CA 1
ATOM 533 C C . GLU A 1 67 ? 14.843 -0.043 -3.840 1.00 90.88 67 GLU A C 1
ATOM 535 O O . GLU A 1 67 ? 15.076 0.158 -2.645 1.00 90.88 67 GLU A O 1
ATOM 540 N N . ASP A 1 68 ? 14.900 -1.250 -4.389 1.00 87.31 68 ASP A N 1
ATOM 541 C CA . ASP A 1 68 ? 15.395 -2.453 -3.715 1.00 87.31 68 ASP A CA 1
ATOM 542 C C . ASP A 1 68 ? 16.895 -2.660 -3.976 1.00 87.31 68 ASP A C 1
ATOM 544 O O . ASP A 1 68 ? 17.474 -2.031 -4.859 1.00 87.31 68 ASP A O 1
ATOM 548 N N . GLU A 1 69 ? 17.538 -3.558 -3.232 1.00 85.62 69 GLU A N 1
ATOM 549 C CA . GLU A 1 69 ? 18.980 -3.832 -3.345 1.00 85.62 69 GLU A CA 1
ATOM 550 C C . GLU A 1 69 ? 19.380 -4.334 -4.743 1.00 85.62 69 GLU A C 1
ATOM 552 O O . GLU A 1 69 ? 20.496 -4.088 -5.200 1.00 85.62 69 GLU A O 1
ATOM 557 N N . ASP A 1 70 ? 18.451 -4.991 -5.441 1.00 84.31 70 ASP A N 1
ATOM 558 C CA . ASP A 1 70 ? 18.609 -5.450 -6.823 1.00 84.31 70 ASP A CA 1
ATOM 559 C C . ASP A 1 70 ? 18.469 -4.320 -7.871 1.00 84.31 70 ASP A C 1
ATOM 561 O O . ASP A 1 70 ? 18.574 -4.580 -9.070 1.00 84.31 70 ASP A O 1
ATOM 565 N N . GLY A 1 71 ? 18.209 -3.074 -7.454 1.00 86.06 71 GLY A N 1
ATOM 566 C CA . GLY A 1 71 ? 18.009 -1.919 -8.339 1.00 86.06 71 GLY A CA 1
ATOM 567 C C . GLY A 1 71 ? 16.615 -1.838 -8.971 1.00 86.06 71 GLY A C 1
ATOM 568 O O . GLY A 1 71 ? 16.389 -1.038 -9.876 1.00 86.06 71 GLY A O 1
ATOM 569 N N . ASN A 1 72 ? 15.670 -2.674 -8.528 1.00 89.44 72 ASN A N 1
ATOM 570 C CA . ASN A 1 72 ? 14.268 -2.564 -8.933 1.00 89.44 72 ASN A CA 1
ATOM 571 C C . ASN A 1 72 ? 13.622 -1.381 -8.211 1.00 89.44 72 ASN A C 1
ATOM 573 O O . ASN A 1 72 ? 13.738 -1.279 -6.988 1.00 89.44 72 ASN A O 1
ATOM 577 N N . SER A 1 73 ? 12.893 -0.535 -8.934 1.00 91.06 73 SER A N 1
ATOM 578 C CA . SER A 1 73 ? 12.170 0.589 -8.334 1.00 91.06 73 SER A CA 1
ATOM 579 C C . SER A 1 73 ? 10.669 0.340 -8.297 1.00 91.06 73 SER A C 1
ATOM 581 O O . SER A 1 73 ? 10.096 -0.329 -9.160 1.00 91.06 73 SER A O 1
ATOM 583 N N . TYR A 1 74 ? 10.022 0.872 -7.268 1.00 93.31 74 TYR A N 1
ATOM 584 C CA . TYR A 1 74 ? 8.599 0.700 -7.032 1.00 93.31 74 TYR A CA 1
ATOM 585 C C . TYR A 1 74 ? 7.964 2.032 -6.670 1.00 93.31 74 TYR A C 1
ATOM 587 O O . TYR A 1 74 ? 8.517 2.814 -5.892 1.00 93.31 74 TYR A O 1
ATOM 595 N N . THR A 1 75 ? 6.764 2.244 -7.195 1.00 94.62 75 THR A N 1
ATOM 596 C CA . THR A 1 75 ? 5.953 3.421 -6.904 1.00 94.62 75 THR A CA 1
ATOM 597 C C . THR A 1 75 ? 4.561 2.967 -6.506 1.00 94.62 75 THR A C 1
ATOM 599 O O . THR A 1 75 ? 3.820 2.409 -7.316 1.00 94.62 75 THR A O 1
ATOM 602 N N . PHE A 1 76 ? 4.193 3.240 -5.260 1.00 94.44 76 PHE A N 1
ATOM 603 C CA . PHE A 1 76 ? 2.831 3.098 -4.768 1.00 94.44 76 PHE A CA 1
ATOM 604 C C . PHE A 1 76 ? 2.180 4.475 -4.681 1.00 94.44 76 PHE A C 1
ATOM 606 O O . PHE A 1 76 ? 2.680 5.363 -3.986 1.00 94.44 76 PHE A O 1
ATOM 613 N N . THR A 1 77 ? 1.057 4.645 -5.371 1.00 94.38 77 THR A N 1
ATOM 614 C CA . THR A 1 77 ? 0.266 5.877 -5.343 1.00 94.38 77 THR A CA 1
ATOM 615 C C . THR A 1 77 ? -1.136 5.555 -4.864 1.00 94.38 77 THR A C 1
ATOM 617 O O . THR A 1 77 ? -1.764 4.630 -5.365 1.00 94.38 77 THR A O 1
ATOM 620 N N . ASP A 1 78 ? -1.648 6.330 -3.917 1.00 93.31 78 ASP A N 1
ATOM 621 C CA . ASP A 1 78 ? -3.005 6.184 -3.408 1.00 93.31 78 ASP A CA 1
ATOM 622 C C . ASP A 1 78 ? -3.659 7.556 -3.236 1.00 93.31 78 ASP A C 1
ATOM 624 O O . ASP A 1 78 ? -3.096 8.479 -2.637 1.00 93.31 78 ASP A O 1
ATOM 628 N N . SER A 1 79 ? -4.868 7.703 -3.775 1.00 88.19 79 SER A N 1
ATOM 629 C CA . SER A 1 79 ? -5.617 8.953 -3.671 1.00 88.19 79 SER A CA 1
ATOM 630 C C . SER A 1 79 ? -6.063 9.226 -2.233 1.00 88.19 79 SER A C 1
ATOM 632 O O . SER A 1 79 ? -5.977 10.364 -1.758 1.00 88.19 79 SER A O 1
ATOM 634 N N . SER A 1 80 ? -6.503 8.192 -1.516 1.00 90.31 80 SER A N 1
ATOM 635 C CA . SER A 1 80 ? -6.950 8.297 -0.134 1.00 90.31 80 SER A CA 1
ATOM 636 C C . SER A 1 80 ? -6.940 6.938 0.560 1.00 90.31 80 SER A C 1
ATOM 638 O O . SER A 1 80 ? -7.703 6.044 0.186 1.00 90.31 80 SER A O 1
ATOM 640 N N . VAL A 1 81 ? -6.180 6.851 1.647 1.00 90.12 81 VAL A N 1
ATOM 641 C CA . VAL A 1 81 ? -6.147 5.692 2.540 1.00 90.12 81 VAL A CA 1
ATOM 642 C C . VAL A 1 81 ? -6.915 6.040 3.806 1.00 90.12 81 VAL A C 1
ATOM 644 O O . VAL A 1 81 ? -6.696 7.103 4.389 1.00 90.12 81 VAL A O 1
ATOM 647 N N . TRP A 1 82 ? -7.790 5.154 4.269 1.00 91.81 82 TRP A N 1
ATOM 648 C CA . TRP A 1 82 ? -8.466 5.293 5.558 1.00 9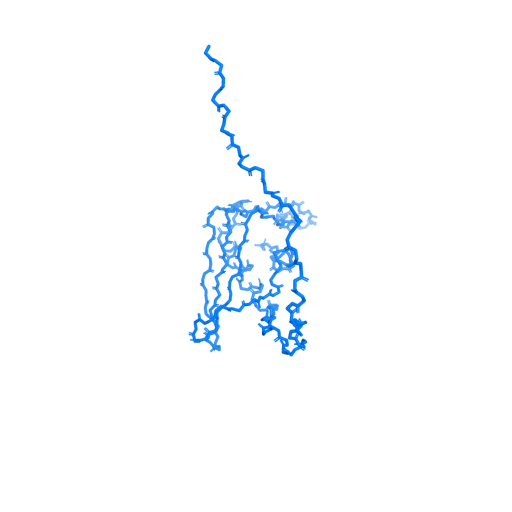1.81 82 TRP A CA 1
ATOM 649 C C . TRP A 1 82 ? -8.326 4.035 6.398 1.00 91.81 82 TRP A C 1
ATOM 651 O O . TRP A 1 82 ? -8.260 2.913 5.896 1.00 91.81 82 TRP A O 1
ATOM 661 N N . VAL A 1 83 ? -8.298 4.247 7.705 1.00 91.19 83 VAL A N 1
ATOM 662 C CA . VAL A 1 83 ? -8.068 3.208 8.697 1.00 91.19 83 VAL A CA 1
ATOM 663 C C . VAL A 1 83 ? -9.238 3.185 9.658 1.00 91.19 83 VAL A C 1
ATOM 665 O O . VAL A 1 83 ? -9.627 4.213 10.217 1.00 91.19 83 VAL A O 1
ATOM 668 N N . TYR A 1 84 ? -9.775 1.995 9.882 1.00 88.62 84 TYR A N 1
ATOM 669 C CA . TYR A 1 84 ? -10.735 1.751 10.941 1.00 88.62 84 TYR A CA 1
ATOM 670 C C . TYR A 1 84 ? -9.982 1.269 12.167 1.00 88.62 84 TYR A C 1
ATOM 672 O O . TYR A 1 84 ? -9.268 0.271 12.109 1.00 88.62 84 TYR A O 1
ATOM 680 N N . ARG A 1 85 ? -10.133 1.982 13.283 1.00 88.00 85 ARG A N 1
ATOM 681 C CA . ARG A 1 85 ? -9.541 1.600 14.564 1.00 88.00 85 ARG A CA 1
ATOM 682 C C . ARG A 1 85 ? -10.619 1.077 15.494 1.00 88.00 85 ARG A C 1
ATOM 684 O O . ARG A 1 85 ? -11.724 1.618 15.551 1.00 88.00 85 ARG A O 1
ATOM 691 N N . LYS A 1 86 ? -10.286 0.043 16.256 1.00 87.69 86 LYS A N 1
ATOM 692 C CA . LYS A 1 86 ? -11.115 -0.453 17.351 1.00 87.69 86 LYS A CA 1
ATOM 693 C C . LYS A 1 86 ? -10.368 -0.318 18.662 1.00 87.69 86 LYS A C 1
ATOM 695 O O . LYS A 1 86 ? -9.163 -0.540 18.743 1.00 87.69 86 LYS A O 1
ATOM 700 N N . ARG A 1 87 ? -11.112 -0.013 19.718 1.00 87.06 87 ARG A N 1
ATOM 701 C CA . ARG A 1 87 ? -10.574 -0.004 21.074 1.00 87.06 87 ARG A CA 1
ATOM 702 C C . ARG A 1 87 ? -10.712 -1.390 21.685 1.00 87.06 87 ARG A C 1
ATOM 704 O O . ARG A 1 87 ? -11.821 -1.827 21.990 1.00 87.06 87 ARG A O 1
ATOM 711 N N . VAL A 1 88 ? -9.591 -2.066 21.887 1.00 87.31 88 VAL A N 1
ATOM 712 C CA . VAL A 1 88 ? -9.527 -3.351 22.586 1.00 87.31 88 VAL A CA 1
ATOM 713 C C . VAL A 1 88 ? -9.285 -3.085 24.066 1.00 87.31 88 VAL A C 1
ATOM 715 O O . VAL A 1 88 ? -8.471 -2.239 24.436 1.00 87.31 88 VAL A O 1
ATOM 718 N N . ARG A 1 89 ? -10.045 -3.762 24.929 1.00 86.00 89 ARG A N 1
ATOM 719 C CA . ARG A 1 89 ? -9.894 -3.670 26.384 1.00 86.00 89 ARG A CA 1
ATOM 720 C C . ARG A 1 89 ? -9.215 -4.927 26.896 1.00 86.00 89 ARG A C 1
ATOM 722 O O . ARG A 1 89 ? -9.704 -6.027 26.658 1.00 86.00 89 ARG A O 1
ATOM 729 N N . PHE A 1 90 ? -8.150 -4.723 27.645 1.00 83.19 90 PHE A N 1
ATOM 730 C CA . PHE A 1 90 ? -7.420 -5.738 28.375 1.00 83.19 90 PHE A CA 1
ATOM 731 C C . PHE A 1 90 ? -7.541 -5.475 29.889 1.00 83.19 90 PHE A C 1
ATOM 733 O O . PHE A 1 90 ? -7.894 -4.364 30.296 1.00 83.19 90 PHE A O 1
ATOM 740 N N . PRO A 1 91 ? -7.283 -6.468 30.753 1.00 83.25 91 PRO A N 1
ATOM 741 C CA . PRO A 1 91 ? -7.234 -6.259 32.203 1.00 83.25 91 PRO A CA 1
ATOM 742 C C . PRO A 1 91 ? -6.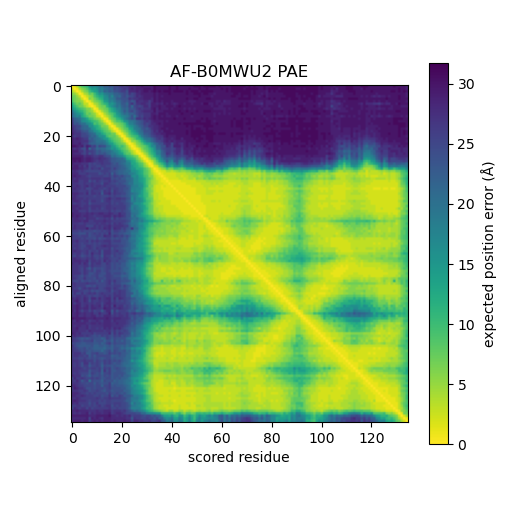273 -5.133 32.633 1.00 83.25 91 PRO A C 1
ATOM 744 O O . PRO A 1 91 ? -6.549 -4.409 33.586 1.00 83.25 91 PRO A O 1
ATOM 747 N N . GLU A 1 92 ? -5.174 -4.970 31.903 1.00 85.44 92 GLU A N 1
ATOM 748 C CA . GLU A 1 92 ? -4.105 -3.991 32.106 1.00 85.44 92 GLU A CA 1
ATOM 749 C C . GLU A 1 92 ? -4.404 -2.596 31.532 1.00 85.44 92 GLU A C 1
ATOM 751 O O . GLU A 1 92 ? -3.696 -1.641 31.849 1.00 85.44 92 GLU A O 1
ATOM 756 N N . GLY A 1 93 ? -5.451 -2.441 30.717 1.00 81.19 93 GLY A N 1
ATOM 757 C CA . GLY A 1 93 ? -5.775 -1.157 30.101 1.00 81.19 93 GLY A CA 1
ATOM 758 C C . GLY A 1 93 ? -6.593 -1.273 28.822 1.00 81.19 93 GLY A C 1
ATOM 759 O O . GLY A 1 93 ? -7.258 -2.266 28.553 1.00 81.19 93 GLY A O 1
ATOM 760 N N . SER A 1 94 ? -6.584 -0.229 28.003 1.00 84.12 94 SER A N 1
ATOM 761 C CA . SER A 1 94 ? -7.227 -0.271 26.690 1.00 84.12 94 SER A CA 1
ATOM 762 C C . SER A 1 94 ? -6.304 0.295 25.636 1.00 84.12 94 SER A C 1
ATOM 764 O O . SER A 1 94 ? -5.697 1.332 25.884 1.00 84.12 94 SER A O 1
ATOM 766 N N . MET A 1 95 ? -6.298 -0.327 24.468 1.00 81.94 95 MET A N 1
ATOM 767 C CA . MET A 1 95 ? -5.437 0.014 23.348 1.00 81.94 95 MET A CA 1
ATOM 768 C C . MET A 1 95 ? -6.291 0.237 22.102 1.00 81.94 95 MET A C 1
ATOM 770 O O . MET A 1 95 ? -7.275 -0.477 21.888 1.00 81.94 95 MET A O 1
ATOM 774 N N . GLU A 1 96 ? -5.947 1.237 21.296 1.00 83.38 96 GLU A N 1
ATOM 775 C CA . GLU A 1 96 ? -6.537 1.405 19.970 1.00 83.38 96 GLU A CA 1
ATOM 776 C C . GLU A 1 96 ? -5.708 0.652 18.946 1.00 83.38 96 GLU A C 1
ATOM 778 O O . GLU A 1 96 ? -4.496 0.810 18.863 1.00 83.38 96 GLU A O 1
ATOM 783 N N . VAL A 1 97 ? -6.379 -0.186 18.167 1.00 82.31 97 VAL A N 1
ATOM 784 C CA . VAL A 1 97 ? -5.729 -1.069 17.210 1.00 82.31 97 VAL A CA 1
ATOM 785 C C . VAL A 1 9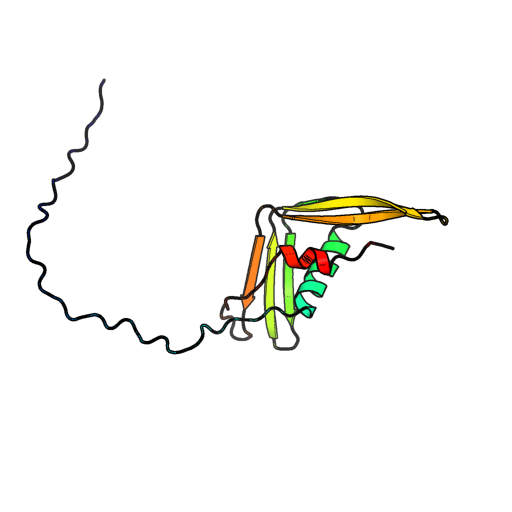7 ? -6.372 -0.905 15.843 1.00 82.31 97 VAL A C 1
ATOM 787 O O . VAL A 1 97 ? -7.580 -0.670 15.753 1.00 82.31 97 VAL A O 1
ATOM 790 N N . VAL A 1 98 ? -5.581 -1.038 14.781 1.00 83.94 98 VAL A N 1
ATOM 791 C CA . VAL A 1 98 ? -6.102 -1.056 13.411 1.00 83.94 98 VAL A CA 1
ATOM 792 C C . VAL A 1 98 ? -6.930 -2.327 13.211 1.00 83.94 98 VAL A C 1
ATOM 794 O O . VAL A 1 98 ? -6.446 -3.434 13.430 1.00 83.94 98 VAL A O 1
ATOM 797 N N . ASP A 1 99 ? -8.203 -2.157 12.866 1.00 85.38 99 ASP A N 1
ATOM 798 C CA . ASP A 1 99 ? -9.148 -3.235 12.570 1.00 85.38 99 ASP A CA 1
ATOM 799 C C . ASP A 1 99 ? -9.218 -3.519 11.070 1.00 85.38 99 ASP A C 1
ATOM 801 O O . ASP A 1 99 ? -9.216 -4.680 10.667 1.00 85.38 99 ASP A O 1
ATOM 805 N N . ASP A 1 100 ? -9.249 -2.463 10.253 1.00 87.44 100 ASP A N 1
ATOM 806 C CA . ASP A 1 100 ? -9.325 -2.586 8.800 1.00 87.44 100 ASP A CA 1
ATOM 807 C C . ASP A 1 100 ? -8.700 -1.379 8.082 1.00 87.44 100 ASP A C 1
ATOM 809 O O . ASP A 1 100 ? -8.547 -0.293 8.654 1.00 87.44 100 ASP A O 1
ATOM 813 N N . LEU A 1 101 ? -8.351 -1.584 6.813 1.00 89.94 101 LEU A N 1
ATOM 814 C CA . LEU A 1 101 ? -7.723 -0.610 5.926 1.00 89.94 101 LEU A CA 1
ATOM 815 C C . LEU A 1 101 ? -8.495 -0.553 4.609 1.00 89.94 101 LEU A C 1
ATOM 817 O O . LEU A 1 101 ? -8.684 -1.573 3.945 1.00 89.94 101 LEU A O 1
ATOM 821 N N . GLY A 1 102 ? -8.874 0.649 4.191 1.00 89.12 102 GLY A N 1
ATOM 822 C CA . GLY A 1 102 ? -9.498 0.875 2.897 1.00 89.12 102 GLY A CA 1
ATOM 823 C C . GLY A 1 102 ? -8.762 1.911 2.062 1.00 89.12 102 GLY A C 1
ATOM 824 O O . GLY A 1 102 ? -8.063 2.784 2.578 1.00 89.12 102 GLY A O 1
ATOM 825 N N . SER A 1 103 ? -8.953 1.785 0.755 1.00 91.56 103 SER A N 1
ATOM 826 C CA . SER A 1 103 ? -8.523 2.747 -0.248 1.00 91.56 103 SER A CA 1
ATOM 827 C C . SER A 1 103 ? -9.594 2.874 -1.322 1.00 91.56 103 SER A C 1
ATOM 829 O O . SER A 1 103 ? -10.324 1.920 -1.608 1.00 91.56 103 SER A O 1
ATOM 831 N N . GLY A 1 104 ? -9.714 4.077 -1.880 1.00 87.19 104 GLY A N 1
ATOM 832 C CA . GLY A 1 104 ? -10.642 4.364 -2.969 1.00 87.19 104 GLY A CA 1
ATOM 833 C C . GLY A 1 104 ? -10.034 4.017 -4.322 1.00 87.19 104 GLY A C 1
ATOM 834 O O . GLY A 1 104 ? -10.616 3.259 -5.094 1.00 87.19 104 GLY A O 1
ATOM 835 N N . TRP A 1 105 ? -8.859 4.575 -4.599 1.00 92.50 105 TRP A N 1
ATOM 836 C CA . TRP A 1 105 ? -8.124 4.365 -5.837 1.00 92.50 105 TRP A CA 1
ATOM 837 C C . TRP A 1 105 ? -6.630 4.347 -5.538 1.00 92.50 105 TRP A C 1
ATOM 839 O O . TRP A 1 105 ? -6.124 5.243 -4.857 1.00 92.50 105 TRP A O 1
ATOM 849 N N . TRP A 1 106 ? -5.949 3.337 -6.070 1.00 94.50 106 TRP A N 1
ATOM 850 C CA . TRP A 1 106 ? -4.526 3.116 -5.882 1.00 94.50 106 TRP A CA 1
ATOM 851 C C . TRP A 1 106 ? -3.901 2.526 -7.143 1.00 94.50 106 TRP A C 1
ATOM 853 O O . TRP A 1 106 ? -4.562 1.828 -7.914 1.00 94.50 106 TRP A O 1
ATOM 863 N N . GLU A 1 107 ? -2.608 2.767 -7.302 1.00 94.75 107 GLU A N 1
ATOM 864 C CA . GLU A 1 107 ? -1.759 2.193 -8.336 1.00 94.75 107 GLU A CA 1
ATOM 865 C C . GLU A 1 107 ? -0.457 1.694 -7.714 1.00 94.75 107 GLU A C 1
ATOM 867 O O . GLU A 1 107 ? 0.076 2.280 -6.766 1.00 94.75 107 GLU A O 1
ATOM 872 N N . PHE A 1 108 ? 0.053 0.590 -8.251 1.00 93.94 108 PHE A N 1
ATOM 873 C CA . PHE A 1 108 ? 1.340 0.035 -7.862 1.00 93.94 108 PHE A CA 1
ATOM 874 C C . PHE A 1 108 ? 2.135 -0.305 -9.118 1.00 93.94 108 PHE A C 1
ATOM 876 O O . PHE A 1 108 ? 1.790 -1.235 -9.854 1.00 93.94 108 PHE A O 1
ATOM 883 N N . HIS A 1 109 ? 3.218 0.432 -9.327 1.00 93.44 109 HIS A N 1
ATOM 884 C CA . HIS A 1 109 ? 4.132 0.240 -10.442 1.00 93.44 109 HIS A CA 1
ATOM 885 C C . HIS A 1 109 ? 5.439 -0.372 -9.951 1.00 93.44 109 HIS A C 1
ATOM 887 O O . HIS A 1 109 ? 5.935 -0.029 -8.876 1.00 93.44 109 HIS A O 1
ATOM 893 N N . SER A 1 110 ? 5.997 -1.265 -10.759 1.00 91.69 110 SER A N 1
ATOM 894 C CA . SER A 1 110 ? 7.313 -1.867 -10.553 1.00 91.69 110 SER A CA 1
ATOM 895 C C . SER A 1 110 ? 8.127 -1.718 -11.826 1.00 91.69 110 SER A C 1
ATOM 897 O O . SER A 1 110 ? 7.625 -2.042 -12.902 1.00 91.69 110 SER A O 1
ATOM 899 N N . TYR A 1 111 ? 9.372 -1.276 -11.701 1.00 91.81 111 TYR A N 1
ATOM 900 C CA . TYR A 1 111 ? 10.294 -1.064 -12.809 1.00 91.81 111 TYR A CA 1
ATOM 901 C C . TYR A 1 111 ? 11.580 -1.854 -12.572 1.00 91.81 111 TYR A C 1
ATOM 903 O O . TYR A 1 111 ? 12.071 -1.935 -11.443 1.00 91.81 111 TYR A O 1
ATOM 911 N N . THR A 1 112 ? 12.128 -2.435 -13.637 1.00 90.12 112 THR A N 1
ATOM 912 C CA . THR A 1 112 ? 13.437 -3.102 -13.585 1.00 90.12 112 THR A CA 1
ATOM 913 C C . THR A 1 112 ? 14.573 -2.074 -13.493 1.00 90.12 112 THR A C 1
ATOM 915 O O . THR A 1 112 ? 14.329 -0.882 -13.711 1.00 90.12 112 THR A O 1
ATOM 918 N N . PRO A 1 113 ? 15.826 -2.494 -13.228 1.00 88.31 113 PRO A N 1
ATOM 919 C CA . PRO A 1 113 ? 16.975 -1.585 -13.208 1.00 88.31 113 PRO A CA 1
ATOM 920 C C . PRO A 1 113 ? 17.202 -0.860 -14.544 1.00 88.31 113 PRO A C 1
ATOM 922 O O . PRO A 1 113 ? 17.776 0.226 -14.585 1.00 88.31 113 PRO A O 1
ATOM 925 N N . GLU A 1 114 ? 16.732 -1.440 -15.651 1.00 88.19 114 GLU A N 1
ATOM 926 C CA . GLU A 1 114 ? 16.764 -0.836 -16.988 1.00 88.19 114 GLU A CA 1
ATOM 927 C C . GLU A 1 114 ? 15.671 0.228 -17.199 1.00 88.19 114 GLU A C 1
ATOM 929 O O . GLU A 1 114 ? 15.684 0.930 -18.211 1.00 88.19 114 GLU A O 1
ATOM 934 N N . GLY A 1 115 ? 14.745 0.374 -16.247 1.00 84.38 115 GLY A N 1
ATOM 935 C CA . GLY A 1 115 ? 13.628 1.318 -16.293 1.00 84.38 115 GLY A CA 1
ATOM 936 C C . GLY A 1 115 ? 12.373 0.781 -16.985 1.00 84.38 115 GLY A C 1
ATOM 937 O O . GLY A 1 115 ? 11.423 1.539 -17.181 1.00 84.38 115 GLY A O 1
ATOM 938 N N . ASP A 1 116 ? 12.337 -0.504 -17.347 1.00 88.38 116 ASP A N 1
ATOM 939 C CA . ASP A 1 116 ? 11.168 -1.120 -17.974 1.00 88.38 116 ASP A CA 1
ATOM 940 C C . ASP A 1 116 ? 10.094 -1.452 -16.932 1.00 88.38 116 ASP A C 1
ATOM 942 O O . ASP A 1 116 ? 10.344 -2.179 -15.967 1.00 88.38 116 ASP A O 1
ATOM 946 N N . GLU A 1 117 ? 8.866 -0.978 -17.153 1.00 89.69 117 GLU A N 1
ATOM 947 C CA . GLU A 1 117 ? 7.730 -1.319 -16.295 1.00 89.69 117 GLU A CA 1
ATOM 948 C C . GLU A 1 117 ? 7.359 -2.807 -16.429 1.00 89.69 117 GLU A C 1
ATOM 950 O O . GLU A 1 117 ? 7.224 -3.356 -17.530 1.00 89.69 117 GLU A O 1
ATOM 955 N N . LYS A 1 118 ? 7.162 -3.471 -15.287 1.00 89.56 118 LYS A N 1
ATOM 956 C CA . LYS A 1 118 ? 6.695 -4.857 -15.195 1.00 89.56 118 LYS A CA 1
ATOM 957 C C . LYS A 1 118 ? 5.345 -4.933 -14.504 1.00 89.56 118 LYS A C 1
ATOM 959 O O . LYS A 1 118 ? 5.109 -4.303 -13.476 1.00 89.56 118 LYS A O 1
ATOM 964 N N . ILE A 1 119 ? 4.482 -5.785 -15.051 1.00 89.56 119 ILE A N 1
ATOM 965 C CA . ILE A 1 119 ? 3.204 -6.141 -14.432 1.00 89.56 119 ILE A CA 1
ATOM 966 C C . ILE A 1 119 ? 3.483 -6.972 -13.177 1.00 89.56 119 ILE A C 1
ATOM 968 O O . ILE A 1 119 ? 4.324 -7.873 -13.206 1.00 89.56 119 ILE A O 1
ATOM 972 N N . ASN A 1 120 ? 2.751 -6.699 -12.098 1.00 91.81 120 ASN A N 1
ATOM 973 C CA . ASN A 1 120 ? 2.941 -7.333 -10.796 1.00 91.81 120 ASN A CA 1
ATOM 974 C C . ASN A 1 120 ? 1.638 -7.893 -10.190 1.00 91.81 120 ASN A C 1
ATOM 976 O O . ASN A 1 120 ? 0.543 -7.675 -10.712 1.00 91.81 120 ASN A O 1
ATOM 980 N N . ASP A 1 121 ? 1.765 -8.646 -9.092 1.00 92.06 121 ASP A N 1
ATOM 981 C CA . ASP A 1 121 ? 0.647 -9.252 -8.346 1.00 92.06 121 ASP A CA 1
ATOM 982 C C . ASP A 1 121 ? 0.193 -8.470 -7.116 1.00 92.06 121 ASP A C 1
ATOM 984 O O . ASP A 1 121 ? -0.434 -9.052 -6.219 1.00 92.06 121 ASP A O 1
ATOM 988 N N . PHE A 1 122 ? 0.493 -7.169 -7.053 1.00 92.50 122 PHE A N 1
ATOM 989 C CA . PHE A 1 122 ? 0.152 -6.367 -5.890 1.00 92.50 122 PHE A CA 1
ATOM 990 C C . PHE A 1 122 ? -1.358 -6.380 -5.624 1.00 92.50 122 PHE A C 1
ATOM 992 O O . PHE A 1 122 ? -2.201 -6.327 -6.519 1.00 92.50 122 PHE A O 1
ATOM 999 N N . GLN A 1 123 ? -1.702 -6.441 -4.342 1.00 91.25 123 GLN A N 1
ATOM 1000 C CA . GLN A 1 123 ? -3.080 -6.484 -3.872 1.00 91.25 123 GLN A CA 1
ATOM 1001 C C . GLN A 1 123 ? -3.170 -5.643 -2.614 1.00 91.25 123 GLN A C 1
ATOM 1003 O O . GLN A 1 123 ? -2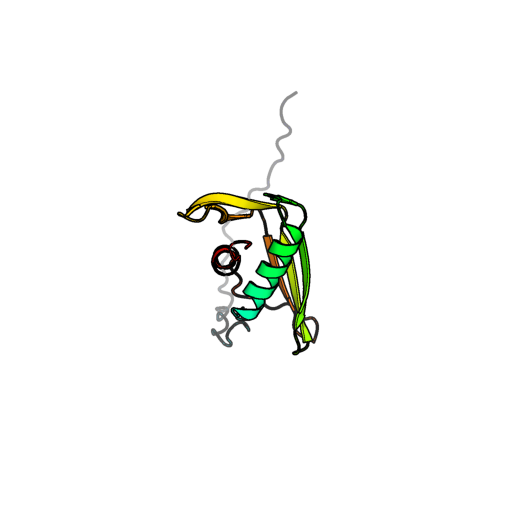.636 -6.032 -1.574 1.00 91.25 123 GLN A O 1
ATOM 1008 N N . PHE A 1 124 ? -3.882 -4.523 -2.693 1.00 90.00 124 PHE A N 1
ATOM 1009 C CA . PHE A 1 124 ? -4.075 -3.640 -1.546 1.00 90.00 124 PHE A CA 1
ATOM 1010 C C . PHE A 1 124 ? -4.689 -4.373 -0.346 1.00 90.00 124 PHE A C 1
ATOM 1012 O O . PHE A 1 124 ? -4.268 -4.180 0.789 1.00 90.00 124 PHE A O 1
ATOM 1019 N N . SER A 1 125 ? -5.622 -5.298 -0.587 1.00 89.19 125 SER A N 1
ATOM 1020 C CA . SER A 1 125 ? -6.278 -6.082 0.467 1.00 89.19 125 SER A CA 1
ATOM 1021 C C . SER A 1 125 ? -5.327 -6.932 1.313 1.00 89.19 125 SER A C 1
ATOM 1023 O O . SER A 1 125 ? -5.717 -7.322 2.411 1.00 89.19 125 SER A O 1
ATOM 1025 N N . LYS A 1 126 ? -4.103 -7.213 0.842 1.00 90.31 126 LYS A N 1
ATOM 1026 C CA . LYS A 1 126 ? -3.073 -7.909 1.625 1.00 90.31 126 LYS A CA 1
ATOM 1027 C C . LYS A 1 126 ? -2.330 -6.983 2.588 1.00 90.31 126 LYS A C 1
ATOM 1029 O O . LYS A 1 126 ? -1.802 -7.472 3.577 1.00 90.31 126 LYS A O 1
ATOM 1034 N N . LEU A 1 127 ? -2.312 -5.661 2.366 1.00 88.88 127 LEU A N 1
ATOM 1035 C CA . LEU A 1 127 ? -1.615 -4.710 3.250 1.00 88.88 127 LEU A CA 1
ATOM 1036 C C . LEU A 1 127 ? -2.123 -4.765 4.693 1.00 88.88 127 LEU A C 1
ATOM 1038 O O . LEU A 1 127 ? -1.336 -4.603 5.621 1.00 88.88 127 LEU A O 1
ATOM 1042 N N . LYS A 1 128 ? -3.413 -5.057 4.891 1.00 86.75 128 LYS A N 1
ATOM 1043 C CA . LYS A 1 128 ? -4.015 -5.205 6.224 1.00 86.75 128 LYS A CA 1
ATOM 1044 C C . LYS A 1 128 ? -3.343 -6.281 7.085 1.00 86.75 128 LYS A C 1
ATOM 1046 O O . LYS A 1 128 ? -3.391 -6.197 8.302 1.00 86.75 128 LYS A O 1
ATOM 1051 N N . GLU A 1 129 ? -2.719 -7.284 6.466 1.00 87.94 129 GLU A N 1
ATOM 1052 C CA . GLU A 1 129 ? -1.998 -8.349 7.176 1.00 87.94 129 GLU A CA 1
ATOM 1053 C C . GLU A 1 129 ? -0.642 -7.868 7.716 1.00 87.94 129 GLU A C 1
ATOM 1055 O O . GLU A 1 129 ? -0.061 -8.513 8.587 1.00 87.94 129 GLU A O 1
ATOM 1060 N N . TYR A 1 130 ? -0.137 -6.742 7.203 1.00 88.56 130 TYR A N 1
ATOM 1061 C CA . TYR A 1 130 ? 1.181 -6.190 7.522 1.00 88.56 130 TYR A CA 1
ATOM 1062 C C . TYR A 1 130 ? 1.121 -4.874 8.302 1.00 88.56 130 TYR A C 1
ATOM 1064 O O . TYR A 1 130 ? 2.128 -4.478 8.884 1.00 88.56 130 TYR A O 1
ATOM 1072 N N . ILE A 1 131 ? -0.037 -4.208 8.353 1.00 84.25 131 ILE A N 1
ATOM 1073 C CA . ILE A 1 131 ? -0.258 -3.081 9.261 1.00 84.25 131 ILE A CA 1
ATOM 1074 C C . ILE A 1 131 ? -0.488 -3.639 10.676 1.00 84.25 131 ILE A C 1
ATOM 1076 O O . ILE A 1 131 ? -1.590 -4.027 11.053 1.00 84.25 131 ILE A O 1
ATOM 1080 N N . CYS A 1 132 ? 0.584 -3.699 11.464 1.00 67.56 132 CYS A N 1
ATOM 1081 C CA . CYS A 1 132 ? 0.556 -3.952 12.903 1.00 67.56 132 CYS A CA 1
ATOM 1082 C C . CYS A 1 132 ? -0.259 -2.927 13.720 1.00 67.56 132 CYS A C 1
ATOM 1084 O O . CYS A 1 132 ? -0.400 -1.753 13.376 1.00 67.56 132 CYS A O 1
ATOM 1086 N N . LEU A 1 133 ? -0.748 -3.412 14.862 1.00 54.09 133 LEU A N 1
ATOM 1087 C CA . LEU A 1 133 ? -1.348 -2.639 15.945 1.00 54.09 133 LEU A CA 1
ATOM 1088 C C . LEU A 1 133 ? -0.240 -1.763 16.562 1.00 54.09 133 LEU A C 1
ATOM 1090 O O . LEU A 1 133 ? 0.791 -2.294 16.961 1.00 54.09 133 LEU A O 1
ATOM 1094 N N . THR A 1 134 ? -0.416 -0.445 16.594 1.00 46.38 134 THR A N 1
ATOM 1095 C CA . THR A 1 134 ? 0.528 0.495 17.227 1.00 46.38 134 THR A CA 1
ATOM 1096 C C . THR A 1 134 ? 0.549 0.281 18.741 1.00 46.38 134 THR A C 1
ATOM 1098 O O . THR A 1 134 ? -0.479 0.558 19.354 1.00 46.38 134 THR A O 1
ATOM 1101 N N . GLU A 1 135 ? 1.667 -0.222 19.294 1.00 38.34 135 GLU A N 1
ATOM 1102 C CA . GLU A 1 135 ? 1.955 -0.392 20.742 1.00 38.34 135 GLU A CA 1
ATOM 1103 C C . GLU A 1 135 ? 1.898 0.912 21.550 1.00 38.34 135 GLU A C 1
ATOM 1105 O O . GLU A 1 135 ? 2.411 1.945 21.061 1.00 38.34 135 GLU A O 1
#